Protein AF-A0A975P3N5-F1 (afdb_monomer_lite)

InterPro domains:
  IPR019294 Translational regulator Com [PF10122] (6-55)

Sequence (69 aa):
MTVWTEIRCCGCRRLLFKLTAGAFSGTISIKCPRCAAYNHLRPSESPNPQRQDRDGKDASCGSSFPRKT

Radius of gyration: 19.69 Å; chains: 1; bounding box: 38×35×55 Å

pLDDT: mean 83.41, std 11.86, range [62.53, 98.06]

Structure (mmCIF, N/CA/C/O backbone):
data_AF-A0A975P3N5-F1
#
_entry.id   AF-A0A975P3N5-F1
#
loop_
_atom_site.group_PDB
_atom_site.id
_atom_site.type_symbol
_atom_site.label_atom_id
_atom_site.label_alt_id
_atom_site.label_comp_id
_atom_site.label_asym_id
_atom_site.label_entity_id
_atom_site.label_seq_id
_atom_site.pdbx_PDB_ins_code
_atom_site.Cartn_x
_atom_site.Cartn_y
_atom_site.Cartn_z
_atom_site.occupancy
_atom_site.B_iso_or_equiv
_atom_site.auth_seq_id
_atom_site.auth_comp_id
_atom_site.auth_asym_id
_atom_site.auth_atom_id
_atom_site.pdbx_PDB_model_num
ATOM 1 N N . MET A 1 1 ? -15.426 2.512 19.019 1.00 71.81 1 MET A N 1
ATOM 2 C CA . MET A 1 1 ? -14.215 1.660 19.003 1.00 71.81 1 MET A CA 1
ATOM 3 C C . MET A 1 1 ? -13.491 1.911 17.691 1.00 71.81 1 MET A C 1
ATOM 5 O O . MET A 1 1 ? -14.127 1.830 16.649 1.00 71.81 1 MET A O 1
ATOM 9 N N . THR A 1 2 ? -12.220 2.299 17.722 1.00 80.44 2 THR A N 1
ATOM 10 C CA . THR A 1 2 ? -11.419 2.547 16.513 1.00 80.44 2 THR A CA 1
ATOM 11 C C . THR A 1 2 ? -10.952 1.224 15.905 1.00 80.44 2 THR A C 1
ATOM 13 O O . THR A 1 2 ? -10.341 0.406 16.591 1.00 80.44 2 THR A O 1
ATOM 1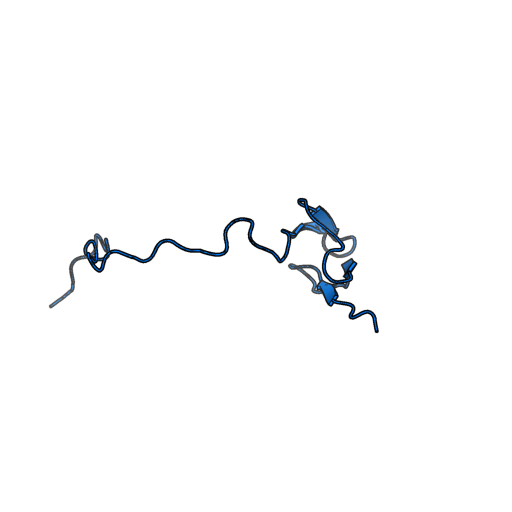6 N N . VAL A 1 3 ? -11.244 1.003 14.620 1.00 88.44 3 VAL A N 1
ATOM 17 C CA . VAL A 1 3 ? -10.771 -0.169 13.864 1.00 88.44 3 VAL A CA 1
ATOM 18 C C . VAL A 1 3 ? -9.477 0.198 13.142 1.00 88.44 3 VAL A C 1
ATOM 20 O O . VAL A 1 3 ? -9.418 1.209 12.440 1.00 88.44 3 VAL A O 1
ATOM 23 N N . TRP A 1 4 ? -8.443 -0.625 13.316 1.00 92.88 4 TRP A N 1
ATOM 24 C CA . TRP A 1 4 ? -7.132 -0.442 12.693 1.00 92.88 4 TRP A CA 1
ATOM 25 C C . TRP A 1 4 ? -6.956 -1.390 11.511 1.00 92.88 4 TRP A C 1
ATOM 27 O O . TRP A 1 4 ? -7.156 -2.595 11.646 1.00 92.88 4 TRP A O 1
ATOM 37 N N . THR A 1 5 ? -6.507 -0.857 10.378 1.00 91.81 5 THR A N 1
ATOM 38 C CA . THR A 1 5 ? -6.102 -1.643 9.207 1.00 91.81 5 THR A CA 1
ATOM 39 C C . THR A 1 5 ? -4.583 -1.660 9.105 1.00 91.81 5 THR A C 1
ATOM 41 O O . THR A 1 5 ? -3.932 -0.619 9.202 1.00 91.81 5 THR A O 1
ATOM 44 N N . GLU A 1 6 ? -4.003 -2.843 8.914 1.00 94.88 6 GLU A N 1
ATOM 45 C CA . GLU A 1 6 ? -2.561 -3.003 8.734 1.00 94.88 6 GLU A CA 1
ATOM 46 C C . GLU A 1 6 ? -2.164 -2.856 7.268 1.00 94.88 6 GLU A C 1
ATOM 48 O O . GLU A 1 6 ? -2.669 -3.571 6.404 1.00 94.88 6 GLU A O 1
ATOM 53 N N . ILE A 1 7 ? -1.182 -1.999 6.995 1.00 94.06 7 ILE A N 1
ATOM 54 C CA . ILE A 1 7 ? -0.590 -1.872 5.667 1.00 94.06 7 ILE A CA 1
ATOM 55 C C . ILE A 1 7 ? 0.745 -2.583 5.638 1.00 94.06 7 ILE A C 1
ATOM 57 O O . ILE A 1 7 ? 1.650 -2.318 6.434 1.00 94.06 7 ILE A O 1
ATOM 61 N N . ARG A 1 8 ? 0.873 -3.499 4.684 1.00 96.12 8 ARG A N 1
ATOM 62 C CA . ARG A 1 8 ? 2.037 -4.364 4.531 1.00 96.12 8 ARG A CA 1
ATOM 63 C C . ARG A 1 8 ? 2.696 -4.130 3.186 1.00 96.12 8 ARG A C 1
ATOM 65 O O . ARG A 1 8 ? 2.036 -3.826 2.200 1.00 96.12 8 ARG A O 1
ATOM 72 N N . CYS A 1 9 ? 4.009 -4.311 3.161 1.00 97.25 9 CYS A N 1
ATOM 73 C CA . CYS A 1 9 ? 4.805 -4.173 1.954 1.00 97.25 9 CYS A CA 1
ATOM 74 C C . CYS A 1 9 ? 4.372 -5.176 0.870 1.00 97.25 9 CYS A C 1
ATOM 76 O O . CYS A 1 9 ? 4.243 -6.369 1.153 1.00 97.25 9 CYS A O 1
ATOM 78 N N . CYS A 1 10 ? 4.240 -4.707 -0.371 1.00 95.44 10 CYS A N 1
ATOM 79 C CA . CYS A 1 10 ? 3.941 -5.519 -1.549 1.00 95.44 10 CYS A CA 1
ATOM 80 C C . CYS A 1 10 ? 5.032 -6.554 -1.865 1.00 95.44 10 CYS A C 1
ATOM 82 O O . CYS A 1 10 ? 4.713 -7.634 -2.344 1.00 95.44 10 CYS A O 1
ATOM 84 N N . GLY A 1 11 ? 6.300 -6.258 -1.552 1.00 97.00 11 GLY A N 1
ATOM 85 C CA . GLY A 1 11 ? 7.424 -7.155 -1.832 1.00 97.00 11 GLY A CA 1
ATOM 86 C C . GLY A 1 11 ? 7.671 -8.200 -0.742 1.00 97.00 11 GLY A C 1
ATOM 87 O O . GLY A 1 11 ? 7.796 -9.381 -1.031 1.00 97.00 11 GLY A O 1
ATOM 88 N N . CYS A 1 12 ? 7.749 -7.782 0.528 1.00 97.62 12 CYS A N 1
ATOM 89 C CA . CYS A 1 12 ? 8.179 -8.668 1.623 1.00 97.62 12 CYS A CA 1
ATOM 90 C C . CYS A 1 12 ? 7.161 -8.841 2.760 1.00 97.62 12 CYS A C 1
ATOM 92 O O . CYS A 1 12 ? 7.497 -9.413 3.796 1.00 97.62 12 CYS A O 1
ATOM 94 N N . ARG A 1 13 ? 5.940 -8.302 2.624 1.00 97.38 13 ARG A N 1
ATOM 95 C CA . ARG A 1 13 ? 4.842 -8.387 3.615 1.00 97.38 13 ARG A CA 1
ATOM 96 C C . ARG A 1 13 ? 5.156 -7.839 5.018 1.00 97.38 13 ARG A C 1
ATOM 98 O O . ARG A 1 13 ? 4.325 -7.964 5.922 1.00 97.38 13 ARG A O 1
ATOM 105 N N . ARG A 1 14 ? 6.312 -7.188 5.204 1.00 97.31 14 ARG A N 1
ATOM 106 C CA . ARG A 1 14 ? 6.668 -6.429 6.414 1.00 97.31 14 ARG A CA 1
ATOM 107 C C . ARG A 1 14 ? 5.589 -5.375 6.675 1.00 97.31 14 ARG A C 1
ATOM 109 O O . ARG A 1 14 ? 5.193 -4.675 5.744 1.00 97.31 14 ARG A O 1
ATOM 116 N N . LEU A 1 15 ? 5.138 -5.264 7.924 1.00 97.12 15 LEU A N 1
ATOM 117 C CA . LEU A 1 15 ? 4.266 -4.172 8.358 1.00 97.12 15 LEU A CA 1
ATOM 118 C C . LEU A 1 15 ? 4.967 -2.833 8.105 1.00 97.12 15 LEU A C 1
ATOM 120 O O . LEU A 1 15 ? 6.108 -2.653 8.528 1.00 97.12 15 LEU A O 1
ATOM 124 N N . LEU A 1 16 ? 4.289 -1.934 7.398 1.00 95.31 16 LEU A N 1
ATOM 125 C CA . LEU A 1 16 ? 4.761 -0.580 7.136 1.00 95.31 16 LEU A CA 1
ATOM 126 C C . LEU A 1 16 ? 4.182 0.382 8.177 1.00 95.31 16 LEU A C 1
ATOM 128 O O . LEU A 1 16 ? 4.941 1.060 8.857 1.00 95.31 16 LEU A O 1
ATOM 132 N N . PHE A 1 17 ? 2.856 0.394 8.336 1.00 93.44 17 PHE A N 1
ATOM 133 C CA . PHE A 1 17 ? 2.140 1.179 9.347 1.00 93.44 17 PHE A CA 1
ATOM 134 C C . PHE A 1 17 ? 0.700 0.663 9.524 1.00 93.44 17 PHE A C 1
ATOM 136 O O . PHE A 1 17 ? 0.264 -0.244 8.810 1.00 93.44 17 PHE A O 1
ATOM 143 N N . LYS A 1 18 ? -0.038 1.231 10.485 1.00 93.62 18 LYS A N 1
ATOM 144 C CA . LYS A 1 18 ? -1.476 0.996 10.689 1.00 93.62 18 LYS A CA 1
ATOM 145 C C . LYS A 1 18 ? -2.243 2.297 10.467 1.00 93.62 18 LYS A C 1
ATOM 147 O O . LYS A 1 18 ? -1.722 3.359 10.792 1.00 93.62 18 LYS A O 1
ATOM 152 N N . LEU A 1 19 ? -3.461 2.212 9.943 1.00 90.69 19 LEU A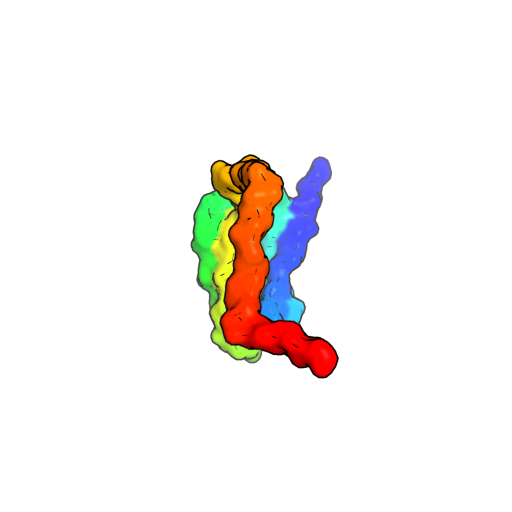 N 1
ATOM 153 C CA . LEU A 1 19 ? -4.351 3.365 9.767 1.00 90.69 19 LEU A CA 1
ATOM 154 C C . LEU A 1 19 ? -5.746 3.092 10.325 1.00 90.69 19 LEU A C 1
ATOM 156 O O . LEU A 1 19 ? -6.198 1.947 10.354 1.00 90.69 19 LEU A O 1
ATOM 160 N N . THR A 1 20 ? -6.434 4.155 10.722 1.00 90.19 20 THR A N 1
ATOM 161 C CA . THR A 1 20 ? -7.884 4.146 10.941 1.00 90.19 20 THR A CA 1
ATOM 162 C C . THR A 1 20 ? -8.616 4.512 9.652 1.00 90.19 20 THR A C 1
ATOM 164 O O . THR A 1 20 ? -8.036 5.116 8.746 1.00 90.19 20 THR A O 1
ATOM 167 N N . ALA A 1 21 ? -9.904 4.176 9.569 1.00 84.25 21 ALA A N 1
ATOM 168 C CA . ALA A 1 21 ? -10.759 4.631 8.473 1.00 84.25 21 ALA A CA 1
ATOM 169 C C . ALA A 1 21 ? -10.711 6.166 8.343 1.00 84.25 21 ALA A C 1
ATOM 171 O O . ALA A 1 21 ? -10.690 6.871 9.353 1.00 84.25 21 ALA A O 1
ATOM 172 N N . GLY A 1 22 ? -10.631 6.672 7.110 1.00 82.00 22 GLY A N 1
ATOM 173 C CA . GLY A 1 22 ? -10.572 8.110 6.826 1.00 82.00 22 GLY A CA 1
ATOM 174 C C . GLY A 1 22 ? -9.265 8.820 7.211 1.00 82.00 22 GLY A C 1
ATOM 175 O O . GLY A 1 22 ? -9.173 10.030 7.044 1.00 82.00 22 GLY A O 1
ATOM 176 N N . ALA A 1 23 ? -8.231 8.114 7.690 1.00 83.88 23 ALA A N 1
ATOM 177 C CA . ALA A 1 23 ? -6.974 8.745 8.119 1.00 83.88 23 ALA A CA 1
ATOM 178 C C . ALA A 1 23 ? -6.150 9.362 6.974 1.00 83.88 23 ALA A C 1
ATOM 180 O O . ALA A 1 23 ? -5.143 10.023 7.225 1.00 83.88 23 A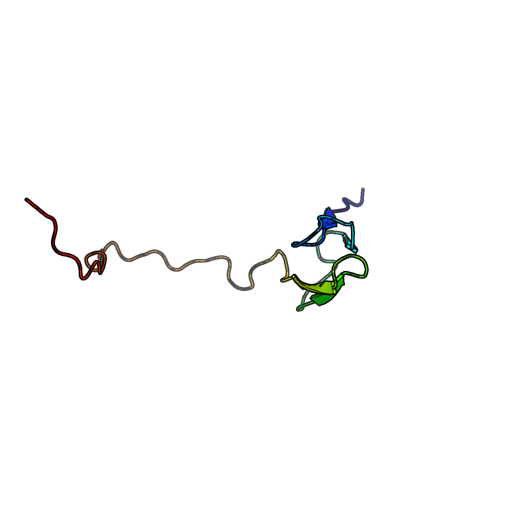LA A O 1
ATOM 181 N N . PHE A 1 24 ? -6.525 9.107 5.718 1.00 82.38 24 PHE A N 1
ATOM 182 C CA . PHE A 1 24 ? -5.756 9.553 4.571 1.00 82.38 24 PHE A CA 1
ATOM 183 C C . PHE A 1 24 ? -6.619 9.838 3.338 1.00 82.38 24 PHE A C 1
ATOM 185 O O . PHE A 1 24 ? -7.368 8.972 2.893 1.00 82.38 24 PHE A O 1
ATOM 192 N N . SER A 1 25 ? -6.453 11.031 2.759 1.00 78.50 25 SER A N 1
ATOM 193 C CA . SER A 1 25 ? -7.216 11.525 1.603 1.00 78.50 25 SER A CA 1
ATOM 194 C C . SER A 1 25 ? -6.395 11.702 0.311 1.00 78.50 25 SER A C 1
ATOM 196 O O . SER A 1 25 ? -6.973 11.992 -0.732 1.00 78.50 25 SER A O 1
ATOM 198 N N . GLY A 1 26 ? -5.064 11.538 0.348 1.00 82.44 26 GLY A N 1
ATOM 199 C CA . GLY A 1 26 ? -4.151 11.837 -0.777 1.00 82.44 26 GLY A CA 1
ATOM 200 C C . GLY A 1 26 ? -3.517 10.607 -1.447 1.00 82.44 26 GLY A C 1
ATOM 201 O O . GLY A 1 26 ? -4.131 9.558 -1.543 1.00 82.44 26 GLY A O 1
ATOM 202 N N . THR A 1 27 ? -2.245 10.679 -1.862 1.00 87.12 27 THR A N 1
ATOM 203 C CA . THR A 1 27 ? -1.407 9.491 -2.189 1.00 87.12 27 THR A CA 1
ATOM 204 C C . THR A 1 27 ? -0.189 9.344 -1.263 1.00 87.12 27 THR A C 1
ATOM 206 O O . THR A 1 27 ? 0.513 10.330 -1.050 1.00 87.12 27 THR A O 1
ATOM 209 N N . ILE A 1 28 ? 0.090 8.146 -0.727 1.00 90.31 28 ILE A N 1
ATOM 210 C CA . ILE A 1 28 ? 1.316 7.871 0.058 1.00 90.31 28 ILE A CA 1
ATOM 211 C C . ILE A 1 28 ? 2.276 7.057 -0.802 1.00 90.31 28 ILE A C 1
ATOM 213 O O . ILE A 1 28 ? 1.898 6.025 -1.356 1.00 90.31 28 ILE A O 1
ATOM 217 N N . SER A 1 29 ? 3.535 7.485 -0.861 1.00 94.62 29 SER A N 1
ATOM 218 C CA . SER A 1 29 ? 4.644 6.678 -1.370 1.00 94.62 29 SER A CA 1
ATOM 219 C C . SER A 1 29 ? 5.601 6.383 -0.221 1.00 94.62 29 SER A C 1
ATOM 221 O O . SER A 1 29 ? 6.166 7.304 0.363 1.00 94.62 29 SER A O 1
ATOM 223 N N . ILE A 1 30 ? 5.768 5.108 0.129 1.00 95.00 30 ILE A N 1
ATOM 224 C CA . ILE A 1 30 ? 6.623 4.680 1.242 1.00 95.00 30 ILE A CA 1
ATOM 225 C C . ILE A 1 30 ? 7.615 3.613 0.781 1.00 95.00 30 ILE A C 1
ATOM 227 O O . ILE A 1 30 ? 7.247 2.601 0.178 1.00 95.00 30 ILE A O 1
ATOM 231 N N . LYS A 1 31 ? 8.898 3.829 1.079 1.00 97.75 31 LYS A N 1
ATOM 232 C CA . LYS A 1 31 ? 9.958 2.849 0.832 1.00 97.75 31 LYS A CA 1
ATOM 233 C C . LYS A 1 31 ? 9.985 1.821 1.959 1.00 97.75 31 LYS A C 1
ATOM 235 O O . LYS A 1 31 ? 10.004 2.179 3.134 1.00 97.75 31 LYS A O 1
ATOM 240 N N . CYS A 1 32 ? 10.029 0.537 1.617 1.00 98.06 32 CYS A N 1
ATOM 241 C CA . CYS A 1 32 ? 10.183 -0.514 2.613 1.00 98.06 32 CYS A CA 1
ATOM 242 C C . CYS A 1 32 ? 11.628 -0.545 3.144 1.00 98.06 32 CYS A C 1
ATOM 244 O O . CYS A 1 32 ? 12.544 -0.777 2.354 1.00 98.06 32 CYS A O 1
ATOM 246 N N . PRO A 1 33 ? 11.858 -0.421 4.464 1.00 96.12 33 PRO A N 1
ATOM 247 C CA . PRO A 1 33 ? 13.209 -0.471 5.026 1.00 96.12 33 PRO A CA 1
ATOM 248 C C . PRO A 1 33 ? 13.843 -1.869 4.952 1.00 96.12 33 PRO A C 1
ATOM 250 O O . PRO A 1 33 ? 15.043 -2.003 5.144 1.00 96.12 33 PRO A O 1
ATOM 253 N N . ARG A 1 34 ? 13.051 -2.920 4.679 1.00 97.19 34 ARG A N 1
ATOM 254 C CA . ARG A 1 34 ? 13.540 -4.304 4.568 1.00 97.19 34 ARG A CA 1
ATOM 255 C C . ARG A 1 34 ? 13.954 -4.683 3.148 1.00 97.19 34 ARG A C 1
ATOM 257 O O . ARG A 1 34 ? 15.019 -5.251 2.972 1.00 97.19 34 ARG A O 1
ATOM 264 N N . CYS A 1 35 ? 13.098 -4.441 2.154 1.00 97.88 35 CYS A N 1
ATOM 265 C CA . CYS A 1 35 ? 13.329 -4.899 0.775 1.00 97.88 35 CYS A CA 1
ATOM 266 C C . CYS A 1 35 ? 13.509 -3.764 -0.240 1.00 97.88 35 CYS A C 1
ATOM 268 O O . CYS A 1 35 ? 13.525 -4.026 -1.436 1.00 97.88 35 CYS A O 1
ATOM 270 N N . ALA A 1 36 ? 13.576 -2.509 0.214 1.00 97.56 36 ALA A N 1
ATOM 271 C CA . ALA A 1 36 ? 13.709 -1.306 -0.612 1.00 97.56 36 ALA A CA 1
ATOM 272 C C . ALA A 1 36 ? 12.584 -1.043 -1.637 1.00 97.56 36 ALA A C 1
ATOM 274 O O . ALA A 1 36 ? 12.634 -0.024 -2.322 1.00 97.56 36 ALA A O 1
ATOM 275 N N . ALA A 1 37 ? 11.546 -1.883 -1.703 1.00 97.44 37 ALA A N 1
ATOM 276 C CA . ALA A 1 37 ? 10.404 -1.672 -2.588 1.00 97.44 37 ALA A CA 1
ATOM 277 C C . ALA A 1 37 ? 9.650 -0.377 -2.242 1.00 97.44 37 ALA A C 1
ATOM 279 O O . ALA A 1 37 ? 9.323 -0.134 -1.074 1.00 97.44 37 ALA A O 1
ATOM 280 N N . TYR A 1 38 ? 9.319 0.413 -3.261 1.00 97.12 38 TYR A N 1
ATOM 281 C CA . TYR A 1 38 ? 8.411 1.551 -3.133 1.00 97.12 38 TYR A CA 1
ATOM 282 C C . TYR A 1 38 ? 6.961 1.072 -3.198 1.00 97.12 38 TYR A C 1
ATOM 284 O O . TYR A 1 38 ? 6.568 0.343 -4.105 1.00 97.12 38 TYR A O 1
ATOM 292 N N . ASN A 1 39 ? 6.175 1.442 -2.190 1.00 94.69 39 ASN A N 1
ATOM 293 C CA . ASN A 1 39 ? 4.766 1.091 -2.073 1.00 94.69 39 ASN A CA 1
ATOM 294 C C . ASN A 1 39 ? 3.941 2.356 -2.293 1.00 94.69 39 ASN A C 1
ATOM 296 O O . ASN A 1 39 ? 4.064 3.308 -1.522 1.00 94.69 39 ASN A O 1
ATOM 300 N N . HIS A 1 40 ? 3.107 2.347 -3.331 1.00 93.25 40 HIS A N 1
ATOM 301 C CA . HIS A 1 40 ? 2.201 3.442 -3.660 1.00 93.25 40 HIS A CA 1
ATOM 302 C C . HIS A 1 40 ? 0.794 3.086 -3.188 1.00 93.25 40 HIS A C 1
ATOM 304 O O . HIS A 1 40 ? 0.165 2.173 -3.721 1.00 93.25 40 HIS A O 1
ATOM 310 N N . LEU A 1 41 ? 0.314 3.789 -2.169 1.00 88.94 41 LEU A N 1
ATOM 311 C CA . LEU A 1 41 ? -0.991 3.562 -1.562 1.00 88.94 41 LEU A CA 1
ATOM 312 C C . LEU A 1 41 ? -1.945 4.663 -2.015 1.00 88.94 41 LEU A C 1
ATOM 314 O O . LEU A 1 41 ? -1.614 5.852 -1.960 1.00 88.94 41 LEU A O 1
ATOM 318 N N . ARG A 1 42 ? -3.130 4.247 -2.458 1.00 82.50 42 ARG A N 1
ATOM 319 C CA . ARG A 1 42 ? -4.244 5.136 -2.793 1.00 82.50 42 ARG A CA 1
ATOM 320 C C . ARG A 1 42 ? -5.284 5.091 -1.668 1.00 82.50 42 ARG A C 1
ATOM 322 O O . ARG A 1 42 ? -5.322 4.088 -0.949 1.00 82.50 42 ARG A O 1
ATOM 329 N N . PRO A 1 43 ? -6.105 6.139 -1.504 1.00 78.56 43 PRO A N 1
ATOM 330 C CA . PRO A 1 43 ? -7.213 6.114 -0.562 1.00 78.56 43 PRO A CA 1
ATOM 331 C C . PRO A 1 43 ? -8.138 4.942 -0.884 1.00 78.56 43 PRO A C 1
ATOM 333 O O . PRO A 1 43 ? -8.302 4.574 -2.049 1.00 78.56 43 PRO A O 1
ATOM 336 N N . SER A 1 44 ? -8.724 4.348 0.154 1.00 72.75 44 SER A N 1
ATOM 337 C CA . SER A 1 44 ? -9.702 3.267 0.001 1.00 72.75 44 SER A CA 1
ATOM 338 C C . SER A 1 44 ? -10.994 3.744 -0.661 1.00 72.75 44 SER A C 1
ATOM 340 O O . SER A 1 44 ? -11.668 2.963 -1.326 1.00 72.75 44 SER A O 1
ATOM 342 N N . GLU A 1 45 ? -11.334 5.018 -0.486 1.00 74.69 45 GLU A N 1
ATOM 343 C CA . GLU A 1 45 ? -12.505 5.631 -1.100 1.00 74.69 45 GLU A CA 1
ATOM 344 C C . GLU A 1 45 ? -12.150 6.120 -2.503 1.00 74.69 45 GLU A C 1
ATOM 346 O O . GLU A 1 45 ? -11.278 6.971 -2.696 1.00 74.69 45 GLU A O 1
ATOM 351 N N . SER A 1 46 ? -12.818 5.555 -3.508 1.00 68.19 46 SER A N 1
ATOM 352 C CA . SER A 1 46 ? -12.727 6.056 -4.872 1.00 68.19 46 SER A CA 1
ATOM 353 C C . SER A 1 46 ? -13.446 7.407 -4.968 1.00 68.19 46 SER A C 1
ATOM 355 O O . SER A 1 46 ? -14.614 7.474 -4.582 1.00 68.19 46 SER A O 1
ATOM 357 N N . PRO A 1 47 ? -12.839 8.448 -5.564 1.00 69.88 47 PRO A N 1
ATOM 358 C CA . PRO A 1 47 ? -13.503 9.741 -5.748 1.00 69.88 47 PRO A CA 1
ATOM 359 C C . PRO A 1 47 ? -14.738 9.680 -6.664 1.00 69.88 47 PRO A C 1
ATOM 361 O O . PRO A 1 47 ? -15.547 10.599 -6.650 1.00 69.88 47 PRO A O 1
ATOM 364 N N . ASN A 1 48 ? -14.910 8.605 -7.442 1.00 69.38 48 ASN A N 1
ATOM 365 C CA . ASN A 1 48 ? -16.145 8.330 -8.166 1.00 69.38 48 ASN A CA 1
ATOM 366 C C . ASN A 1 48 ? -16.535 6.849 -8.002 1.00 69.38 48 ASN A C 1
ATOM 368 O O . ASN A 1 48 ? -15.922 5.994 -8.646 1.00 69.38 48 ASN A O 1
ATOM 372 N N . PRO A 1 49 ? -17.513 6.526 -7.140 1.00 64.94 49 PRO A N 1
ATOM 373 C CA . PRO A 1 49 ? -17.961 5.150 -6.936 1.00 64.94 49 PRO A CA 1
ATOM 374 C C . PRO A 1 49 ? -18.781 4.616 -8.121 1.00 64.94 49 PRO A C 1
ATOM 376 O O . PRO A 1 49 ? -18.861 3.403 -8.315 1.00 64.94 49 PRO A O 1
ATOM 379 N N . GLN A 1 50 ? -19.369 5.501 -8.934 1.00 73.56 50 GLN A N 1
ATOM 380 C CA . GLN A 1 50 ? -20.257 5.114 -10.022 1.00 73.56 50 GLN A CA 1
ATOM 381 C C . GLN A 1 50 ? -19.432 4.859 -11.288 1.00 73.56 50 GLN A C 1
ATOM 383 O O . GLN A 1 50 ? -19.103 5.769 -12.055 1.00 73.56 50 GLN A O 1
ATOM 388 N N . ARG A 1 51 ? -19.093 3.593 -11.535 1.00 70.81 51 ARG A N 1
ATOM 389 C CA . ARG A 1 51 ? -18.676 3.183 -12.878 1.00 70.81 51 ARG A CA 1
ATOM 390 C C . ARG A 1 51 ? -19.871 3.406 -13.808 1.00 70.81 51 ARG A C 1
ATOM 392 O O . ARG A 1 51 ? -20.961 2.940 -13.491 1.00 70.81 51 ARG A O 1
ATOM 399 N N . GLN A 1 52 ? -19.678 4.120 -14.919 1.00 76.19 52 GLN A N 1
ATOM 400 C CA . GLN A 1 52 ? -20.722 4.219 -15.942 1.00 76.19 52 GLN A CA 1
ATOM 401 C C . GLN A 1 52 ? -21.128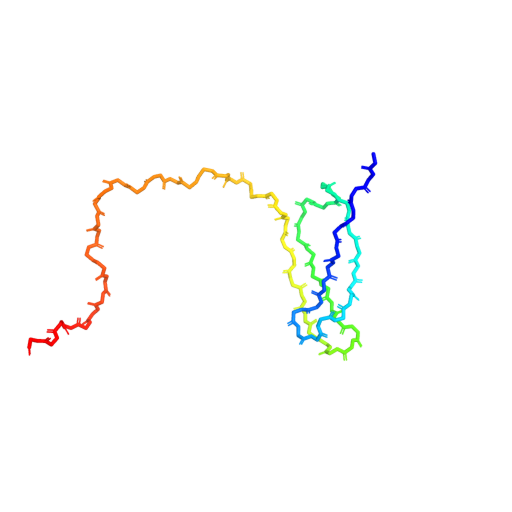 2.805 -16.362 1.00 76.19 52 GLN A C 1
ATOM 403 O O . GLN A 1 52 ? -20.261 1.955 -16.610 1.00 76.19 52 GLN A O 1
ATOM 408 N N . ASP A 1 53 ? -22.437 2.559 -16.366 1.00 75.06 53 ASP A N 1
ATOM 409 C CA . ASP A 1 53 ? -22.991 1.310 -16.861 1.00 75.06 53 ASP A CA 1
ATOM 410 C C . ASP A 1 53 ? -22.568 1.148 -18.323 1.00 75.06 53 ASP A C 1
ATOM 412 O O . ASP A 1 53 ? -22.481 2.121 -19.074 1.00 75.06 53 ASP A O 1
ATOM 416 N N . ARG A 1 54 ? -22.196 -0.068 -18.714 1.00 72.25 54 ARG A N 1
ATOM 417 C CA . ARG A 1 54 ? -21.876 -0.321 -20.118 1.00 72.25 54 ARG A CA 1
ATOM 418 C C . ARG A 1 54 ? -23.209 -0.383 -20.849 1.00 72.25 54 ARG A C 1
ATOM 420 O O . ARG A 1 54 ? -24.013 -1.229 -20.488 1.00 72.25 54 ARG A O 1
ATOM 427 N N . ASP A 1 55 ? -23.395 0.413 -21.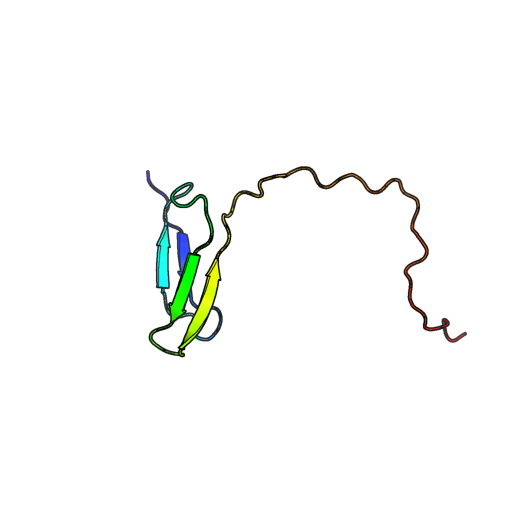903 1.00 72.50 55 ASP A N 1
ATOM 428 C CA . ASP A 1 55 ? -24.628 0.485 -22.718 1.00 72.50 55 ASP A CA 1
ATOM 429 C C . ASP A 1 55 ? -25.020 -0.831 -23.445 1.00 72.50 55 ASP A C 1
ATOM 431 O O . ASP A 1 55 ? -25.696 -0.804 -24.473 1.00 72.50 55 ASP A O 1
ATOM 435 N N . GLY A 1 56 ? -24.540 -2.002 -23.010 1.00 64.69 56 GLY A N 1
ATOM 436 C CA . GLY A 1 56 ? -24.838 -3.313 -23.596 1.00 64.69 56 GLY A CA 1
ATOM 437 C C . GLY A 1 56 ? -24.323 -3.512 -25.025 1.00 64.69 56 GLY A C 1
ATOM 438 O O . GLY A 1 56 ? -24.386 -4.617 -25.555 1.00 64.69 56 GLY A O 1
ATOM 439 N N . LYS A 1 57 ? -23.773 -2.474 -25.664 1.00 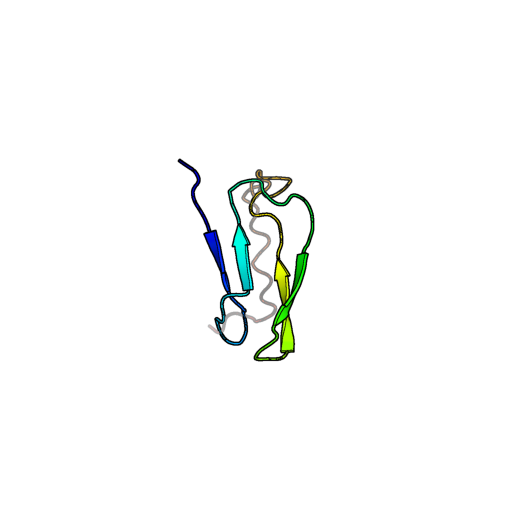65.00 57 LYS A N 1
ATOM 440 C CA . LYS A 1 57 ? -23.012 -2.580 -26.905 1.00 65.00 57 LYS A CA 1
ATOM 441 C C . LYS A 1 57 ? -21.643 -3.137 -26.564 1.00 65.00 57 LYS A C 1
ATOM 443 O O . LYS A 1 57 ? -20.680 -2.393 -26.383 1.00 65.00 57 LYS A O 1
ATOM 448 N N . ASP A 1 58 ? -21.568 -4.458 -26.472 1.00 62.53 58 ASP A N 1
ATOM 449 C CA . ASP A 1 58 ? -20.305 -5.168 -26.574 1.00 62.53 58 ASP A CA 1
ATOM 450 C C . ASP A 1 58 ? -19.651 -4.748 -27.895 1.00 62.53 58 ASP A C 1
ATOM 452 O O . ASP A 1 58 ? -19.968 -5.255 -28.972 1.00 62.53 58 ASP A O 1
ATOM 456 N N . ALA A 1 59 ? -18.736 -3.779 -27.831 1.00 62.59 59 ALA A N 1
ATOM 457 C CA . ALA A 1 59 ? -17.723 -3.649 -28.855 1.00 62.59 59 ALA A CA 1
ATOM 458 C C . ALA A 1 59 ? -17.008 -4.994 -28.835 1.00 62.59 59 ALA A C 1
ATOM 460 O O . ALA A 1 59 ? -16.333 -5.298 -27.849 1.00 62.59 59 ALA A O 1
ATOM 461 N N . SER A 1 60 ? -17.283 -5.814 -29.858 1.00 65.25 60 SER A N 1
ATOM 462 C CA . SER A 1 60 ? -16.632 -7.090 -30.140 1.00 65.25 60 SER A CA 1
ATOM 463 C C . SER A 1 60 ? -15.276 -7.111 -29.460 1.00 65.25 60 SER A C 1
ATOM 465 O O . SER A 1 60 ? -14.416 -6.311 -29.834 1.00 65.25 60 SER A O 1
ATOM 467 N N . CYS A 1 61 ? -15.129 -7.941 -28.419 1.00 66.62 61 CYS A N 1
ATOM 468 C CA . CYS A 1 61 ? -13.875 -8.092 -27.689 1.00 66.62 61 CYS A CA 1
ATOM 469 C C . CYS A 1 61 ? -12.747 -8.115 -28.720 1.00 66.62 61 CYS A C 1
ATOM 471 O O . CYS A 1 61 ? -12.730 -8.987 -29.590 1.00 66.62 61 CYS A O 1
ATOM 473 N N . GLY A 1 62 ? -11.896 -7.087 -28.685 1.00 63.84 62 GLY A N 1
ATOM 474 C CA . GLY A 1 62 ? -10.907 -6.783 -29.714 1.00 63.84 62 GLY A CA 1
ATOM 475 C C . GLY A 1 62 ? -9.739 -7.761 -29.716 1.00 63.84 62 GLY A C 1
ATOM 476 O O . GLY A 1 62 ? -8.588 -7.337 -29.761 1.00 63.84 62 GLY A O 1
ATOM 477 N N . SER A 1 63 ? -10.000 -9.068 -29.633 1.00 70.62 63 SER A N 1
ATOM 478 C CA . SER A 1 63 ? -8.999 -10.050 -30.001 1.00 70.62 63 SER A CA 1
ATOM 479 C C . SER A 1 63 ? -8.743 -9.886 -31.494 1.00 70.62 63 SER A C 1
ATOM 481 O O . SER A 1 63 ? -9.563 -10.263 -32.327 1.00 70.62 63 SER A O 1
ATOM 483 N N . SER A 1 64 ? -7.579 -9.346 -31.831 1.00 74.12 64 SER A N 1
ATOM 484 C CA . SER A 1 64 ? -7.035 -9.368 -33.190 1.00 74.12 64 SER A CA 1
ATOM 485 C C . SER A 1 64 ? -6.757 -10.792 -33.689 1.00 74.12 64 SER A C 1
ATOM 487 O O . SER A 1 64 ? -6.446 -10.993 -34.860 1.00 74.12 64 SER A O 1
ATOM 489 N N . PHE A 1 65 ? -6.866 -11.790 -32.809 1.00 74.25 65 PHE A N 1
ATOM 490 C CA . PHE A 1 65 ? -6.693 -13.191 -33.141 1.00 74.25 65 PHE A CA 1
ATOM 491 C C . PHE A 1 65 ? -7.999 -13.783 -33.690 1.00 74.25 65 PHE A C 1
ATOM 493 O O . PHE A 1 65 ? -9.021 -13.739 -32.998 1.00 74.25 65 PHE A O 1
ATOM 500 N N . PRO A 1 66 ? -7.988 -14.376 -34.897 1.00 74.81 66 PRO A N 1
ATOM 501 C CA . PRO A 1 66 ? -9.134 -15.123 -35.393 1.00 74.81 66 PRO A CA 1
ATOM 502 C C . PRO A 1 66 ? -9.374 -16.360 -34.516 1.00 74.81 66 PRO A C 1
ATOM 504 O O . PRO A 1 66 ? -8.426 -17.011 -34.063 1.00 74.81 66 PRO A O 1
ATOM 507 N N . ARG A 1 67 ? -10.646 -16.717 -34.289 1.00 71.88 67 ARG A N 1
ATOM 508 C CA . ARG A 1 67 ? -10.982 -18.023 -33.703 1.00 71.88 67 ARG A CA 1
ATOM 509 C C . ARG A 1 67 ? -10.521 -19.105 -34.676 1.00 71.88 67 ARG A C 1
ATOM 511 O O . ARG A 1 67 ? -10.902 -19.075 -35.842 1.00 71.88 67 ARG A O 1
ATOM 518 N N . LYS A 1 68 ? -9.714 -20.052 -34.198 1.00 75.44 68 LYS A N 1
ATOM 519 C CA . LYS A 1 68 ? -9.448 -21.286 -34.940 1.00 75.44 68 LYS A CA 1
ATOM 520 C C . LYS A 1 68 ? -10.732 -22.121 -34.924 1.00 75.44 68 LYS A C 1
ATOM 522 O O . LYS A 1 68 ? -11.226 -22.425 -33.839 1.00 75.44 68 LYS A O 1
ATOM 527 N N . THR A 1 69 ? -11.278 -22.388 -36.107 1.00 73.00 69 THR A N 1
ATOM 528 C CA . THR A 1 69 ? -12.326 -23.390 -36.361 1.00 73.00 69 THR A CA 1
ATOM 529 C C . THR A 1 69 ? -11.749 -24.790 -36.315 1.00 73.00 69 THR A C 1
ATOM 531 O O . THR A 1 69 ? -10.611 -24.939 -36.820 1.00 73.00 69 THR A O 1
#

Secondary structure (DSSP, 8-state):
-PPEEEEE-TTT--EEEEEETTS--S-EEEE-TTT--EEEE--SS-S---PPPP-S--------SPPP-

Foldseek 3Di:
DWDKDWDADPPPRHTPDIDTQPRDAAWDWDQDPPPRDTDIDHHPDDPDPDDDDDPPPPPPPPPPDDDDD

Organism: NCBI:txid2840474